Protein AF-A0A2E4NW30-F1 (afdb_monomer)

Structure (mmCIF, N/CA/C/O backbone):
data_AF-A0A2E4NW30-F1
#
_entry.id   AF-A0A2E4NW30-F1
#
loop_
_atom_site.group_PDB
_atom_site.id
_atom_site.type_symbol
_atom_site.label_atom_id
_atom_site.label_alt_id
_atom_site.label_comp_id
_atom_site.label_asym_id
_atom_site.label_entity_id
_atom_site.label_seq_id
_atom_site.pdbx_PDB_ins_code
_atom_site.Cartn_x
_atom_site.Cartn_y
_atom_site.Cartn_z
_atom_site.occupancy
_atom_site.B_iso_or_equiv
_atom_site.auth_seq_id
_atom_site.auth_comp_id
_atom_site.auth_asym_id
_atom_site.auth_atom_id
_atom_site.pdbx_PDB_model_num
ATOM 1 N N . MET A 1 1 ? 23.110 -6.538 -11.699 1.00 62.03 1 MET A N 1
ATOM 2 C CA . MET A 1 1 ? 21.877 -5.865 -11.235 1.00 62.03 1 MET A CA 1
ATOM 3 C C . MET A 1 1 ? 22.190 -4.386 -11.059 1.00 62.03 1 MET A C 1
ATOM 5 O O . MET A 1 1 ? 23.188 -4.101 -10.410 1.00 62.03 1 MET A O 1
ATOM 9 N N . SER A 1 2 ? 21.453 -3.460 -11.682 1.00 89.25 2 SER A N 1
ATOM 10 C CA . SER A 1 2 ? 21.745 -2.022 -11.538 1.00 89.25 2 SER A CA 1
ATOM 11 C C . SER A 1 2 ? 21.301 -1.514 -10.160 1.00 89.25 2 SER A C 1
ATOM 13 O O . SER A 1 2 ? 20.303 -1.986 -9.617 1.00 89.25 2 SER A O 1
ATOM 15 N N . THR A 1 3 ? 22.018 -0.542 -9.590 1.00 92.50 3 THR A N 1
ATOM 16 C CA . THR A 1 3 ? 21.690 0.060 -8.281 1.00 92.50 3 THR A CA 1
ATOM 17 C C . THR A 1 3 ? 20.258 0.597 -8.234 1.00 92.50 3 THR A C 1
ATOM 19 O O . THR A 1 3 ? 19.560 0.441 -7.237 1.00 92.50 3 THR A O 1
ATOM 22 N N . LEU A 1 4 ? 19.789 1.168 -9.345 1.00 92.56 4 LEU A N 1
ATOM 23 C CA . LEU A 1 4 ? 18.440 1.717 -9.475 1.00 92.56 4 LEU A CA 1
ATOM 24 C C . LEU A 1 4 ? 17.358 0.627 -9.385 1.00 92.56 4 LEU A C 1
ATOM 26 O O . LEU A 1 4 ? 16.327 0.836 -8.753 1.00 92.56 4 LEU A O 1
ATOM 30 N N . LEU A 1 5 ? 17.624 -0.559 -9.943 1.00 84.56 5 LEU A N 1
ATOM 31 C CA . LEU A 1 5 ? 16.720 -1.706 -9.850 1.00 84.56 5 LEU A CA 1
ATOM 32 C C . LEU A 1 5 ? 16.641 -2.253 -8.416 1.00 84.56 5 LEU A C 1
ATOM 34 O O . LEU A 1 5 ? 15.559 -2.609 -7.959 1.00 84.56 5 LEU A O 1
ATOM 38 N N . ILE A 1 6 ? 17.755 -2.250 -7.675 1.00 90.44 6 ILE A N 1
ATOM 39 C CA . ILE A 1 6 ? 17.770 -2.634 -6.252 1.00 90.44 6 ILE A CA 1
ATOM 40 C C . ILE A 1 6 ? 16.901 -1.674 -5.430 1.00 90.44 6 ILE A C 1
ATOM 42 O O . ILE A 1 6 ? 16.061 -2.121 -4.651 1.00 90.44 6 ILE A O 1
ATOM 46 N N . ILE A 1 7 ? 17.056 -0.362 -5.633 1.00 92.62 7 ILE A N 1
ATOM 47 C CA . ILE A 1 7 ? 16.261 0.656 -4.931 1.00 92.62 7 ILE A CA 1
ATOM 48 C C . ILE A 1 7 ? 14.770 0.511 -5.263 1.00 92.62 7 ILE A C 1
ATOM 50 O O . ILE A 1 7 ? 13.942 0.592 -4.359 1.00 92.62 7 ILE A O 1
ATOM 54 N N . ALA A 1 8 ? 14.421 0.246 -6.525 1.00 87.75 8 ALA A N 1
ATOM 55 C CA . ALA A 1 8 ? 13.032 0.039 -6.935 1.00 87.75 8 ALA A CA 1
ATOM 56 C C . ALA A 1 8 ? 12.397 -1.186 -6.254 1.00 87.75 8 ALA A C 1
ATOM 58 O O . ALA A 1 8 ? 11.271 -1.098 -5.763 1.00 87.75 8 ALA A O 1
ATOM 59 N N . ILE A 1 9 ? 13.127 -2.304 -6.162 1.00 87.56 9 ILE A N 1
ATOM 60 C CA . ILE A 1 9 ? 12.657 -3.512 -5.466 1.00 87.56 9 ILE A CA 1
ATOM 61 C C . ILE A 1 9 ? 12.446 -3.225 -3.976 1.00 87.56 9 ILE A C 1
ATOM 63 O O . ILE A 1 9 ? 11.380 -3.523 -3.439 1.00 87.56 9 ILE A O 1
ATOM 67 N N . LEU A 1 10 ? 13.430 -2.614 -3.310 1.00 91.75 10 LEU A N 1
ATOM 68 C CA . LEU A 1 10 ? 13.333 -2.295 -1.883 1.00 91.75 10 LEU A CA 1
ATOM 69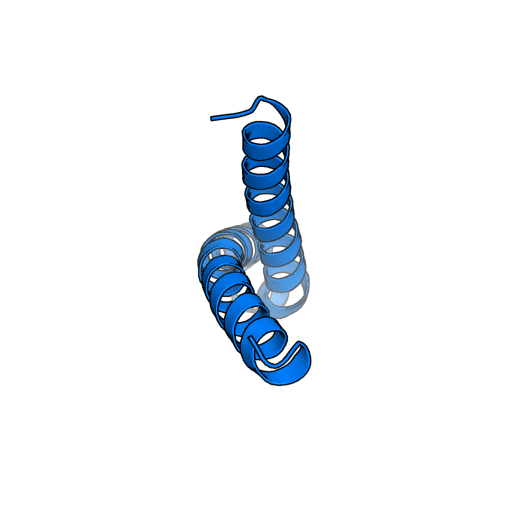 C C . LEU A 1 10 ? 12.197 -1.304 -1.592 1.00 91.75 10 LEU A C 1
ATOM 71 O O . LEU A 1 10 ? 11.443 -1.500 -0.640 1.00 91.75 10 LEU A O 1
ATOM 75 N N . GLY A 1 11 ? 12.037 -0.281 -2.434 1.00 91.69 11 GLY A N 1
ATOM 76 C CA . GLY A 1 11 ? 10.943 0.683 -2.336 1.00 91.69 11 GLY A CA 1
ATOM 77 C C . GLY A 1 11 ? 9.572 0.032 -2.521 1.00 91.69 11 GLY A C 1
ATOM 78 O O . GLY A 1 11 ? 8.659 0.306 -1.745 1.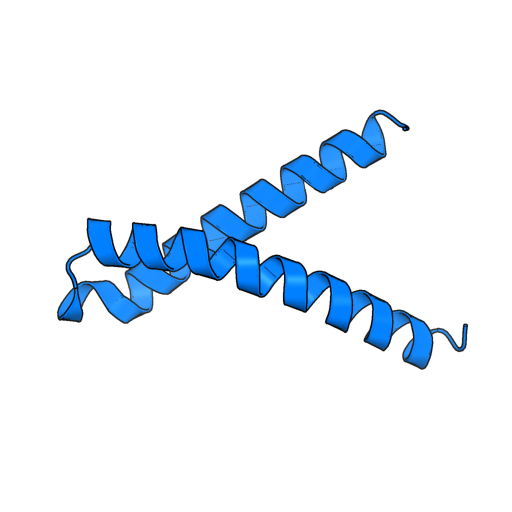00 91.69 11 GLY A O 1
ATOM 79 N N . GLY A 1 12 ? 9.440 -0.881 -3.487 1.00 89.56 12 GLY A N 1
ATOM 80 C CA . GLY A 1 12 ? 8.213 -1.646 -3.708 1.00 89.56 12 GLY A CA 1
ATOM 81 C C . GLY A 1 12 ? 7.851 -2.533 -2.516 1.00 89.56 12 GLY A C 1
ATOM 82 O O . GLY A 1 12 ? 6.714 -2.498 -2.052 1.00 89.56 12 GLY A O 1
ATOM 83 N N . ILE A 1 13 ? 8.823 -3.265 -1.963 1.00 90.25 13 ILE A N 1
ATOM 84 C CA . ILE A 1 13 ? 8.623 -4.097 -0.765 1.00 90.25 13 ILE A CA 1
ATOM 85 C C . ILE A 1 13 ? 8.174 -3.234 0.422 1.00 90.25 13 ILE A C 1
ATOM 87 O O . ILE A 1 13 ? 7.184 -3.560 1.079 1.00 90.25 13 ILE A O 1
ATOM 91 N N . ALA A 1 14 ? 8.856 -2.113 0.674 1.00 92.62 14 ALA A N 1
ATOM 92 C CA . ALA A 1 14 ? 8.511 -1.204 1.763 1.00 92.62 14 ALA A CA 1
ATOM 93 C C . ALA A 1 14 ? 7.102 -0.609 1.598 1.00 92.62 14 ALA A C 1
ATOM 95 O O . ALA A 1 14 ? 6.327 -0.592 2.555 1.00 92.62 14 ALA A O 1
ATOM 96 N N . ALA A 1 15 ? 6.740 -0.179 0.385 1.00 91.31 15 ALA A N 1
ATOM 97 C CA . ALA A 1 15 ? 5.407 0.340 0.084 1.00 91.31 15 ALA A CA 1
ATOM 98 C C . ALA A 1 15 ? 4.317 -0.728 0.276 1.00 91.31 15 ALA A C 1
ATOM 100 O O . ALA A 1 15 ? 3.267 -0.439 0.847 1.00 91.31 15 ALA A O 1
ATOM 101 N N . SER A 1 16 ? 4.585 -1.968 -0.141 1.00 92.69 16 SER A N 1
ATOM 102 C CA . SER A 1 16 ? 3.677 -3.109 0.016 1.00 92.69 16 SER A CA 1
ATOM 103 C C . SER A 1 16 ? 3.405 -3.434 1.485 1.00 92.69 16 SER A C 1
ATOM 105 O O . SER A 1 16 ? 2.256 -3.637 1.879 1.00 92.69 16 SER A O 1
ATOM 107 N N . LEU A 1 17 ? 4.459 -3.446 2.305 1.00 92.50 17 LEU A N 1
ATOM 108 C CA . LEU A 1 17 ? 4.366 -3.684 3.745 1.00 92.50 17 LEU A CA 1
ATOM 109 C C . LEU A 1 17 ? 3.619 -2.548 4.448 1.00 92.50 17 LEU A C 1
ATOM 111 O O . LEU A 1 17 ? 2.708 -2.807 5.230 1.00 92.50 17 LEU A O 1
ATOM 115 N N . ALA A 1 18 ? 3.968 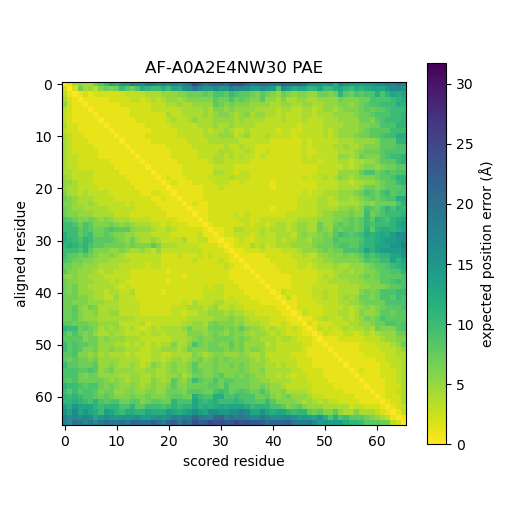-1.295 4.149 1.00 93.56 18 ALA A N 1
ATOM 116 C CA . ALA A 1 18 ? 3.343 -0.131 4.767 1.00 93.56 18 ALA A CA 1
ATOM 117 C C . ALA A 1 18 ? 1.860 -0.003 4.383 1.00 93.56 18 ALA A C 1
ATOM 119 O O . ALA A 1 18 ? 1.012 0.182 5.255 1.00 93.56 18 ALA A O 1
ATOM 120 N N . GLY A 1 19 ? 1.529 -0.154 3.097 1.00 92.69 19 GLY A N 1
ATOM 121 C CA . GLY A 1 19 ? 0.148 -0.115 2.611 1.00 92.69 19 GLY A CA 1
ATOM 122 C C . GLY A 1 19 ? -0.694 -1.274 3.149 1.00 92.69 19 GLY A C 1
ATOM 123 O O . GLY A 1 19 ? -1.833 -1.073 3.579 1.00 92.69 19 GLY A O 1
ATOM 124 N N . GLY A 1 20 ? -0.119 -2.476 3.206 1.00 92.88 20 GLY A N 1
ATOM 125 C CA . GLY A 1 20 ? -0.745 -3.634 3.838 1.00 92.88 20 GLY A CA 1
ATOM 126 C C . GLY A 1 20 ? -1.023 -3.420 5.321 1.00 92.88 20 GLY A C 1
ATOM 127 O O . GLY A 1 20 ? -2.146 -3.615 5.776 1.00 92.88 20 GLY A O 1
ATOM 128 N N . ALA A 1 21 ? -0.025 -2.976 6.083 1.00 93.56 21 ALA A N 1
ATOM 129 C CA . ALA A 1 21 ? -0.172 -2.759 7.519 1.00 93.56 21 ALA A CA 1
ATOM 130 C C . ALA A 1 21 ? -1.206 -1.672 7.826 1.00 93.56 21 ALA A C 1
ATOM 132 O O . ALA A 1 21 ? -2.042 -1.839 8.713 1.00 93.56 21 ALA A O 1
ATOM 133 N N . MET A 1 22 ? -1.193 -0.584 7.055 1.00 95.38 22 MET A N 1
ATOM 134 C CA . MET A 1 22 ? -2.134 0.518 7.222 1.00 95.38 22 MET A CA 1
ATOM 135 C C . MET A 1 22 ? -3.567 0.093 6.879 1.00 95.38 22 MET A C 1
ATOM 137 O O . MET A 1 22 ? -4.484 0.368 7.649 1.00 95.38 22 MET A O 1
ATOM 141 N N . SER A 1 23 ? -3.768 -0.635 5.776 1.00 92.62 23 SER A N 1
ATOM 142 C CA . SER A 1 23 ? -5.095 -1.154 5.409 1.00 92.62 23 SER A CA 1
ATOM 143 C C . SER A 1 23 ? -5.603 -2.211 6.395 1.00 92.62 23 SER A C 1
ATOM 145 O O . SER A 1 23 ? -6.757 -2.142 6.814 1.00 92.62 23 SER A O 1
ATOM 147 N N . GLY A 1 24 ? -4.745 -3.132 6.842 1.00 91.25 24 GLY A N 1
ATOM 148 C CA . GLY A 1 24 ? -5.092 -4.115 7.870 1.00 91.25 24 GLY A CA 1
ATOM 149 C C . GLY A 1 24 ? -5.456 -3.468 9.202 1.00 91.25 24 GLY A C 1
ATOM 150 O O . GLY A 1 24 ? -6.437 -3.872 9.821 1.00 91.25 24 GLY A O 1
ATOM 151 N N . TRP A 1 25 ? -4.748 -2.412 9.609 1.00 94.62 25 TRP A N 1
ATOM 152 C CA . TRP A 1 25 ? -5.107 -1.629 10.790 1.00 94.62 25 TRP A CA 1
ATOM 153 C C . TRP A 1 25 ? -6.472 -0.948 10.637 1.00 94.62 25 TRP A C 1
ATOM 155 O O . TRP A 1 25 ? -7.317 -1.074 11.519 1.00 94.62 25 TRP A O 1
ATOM 165 N N . ILE A 1 26 ? -6.723 -0.279 9.508 1.00 94.25 26 ILE A N 1
ATOM 166 C CA . ILE A 1 26 ? -7.992 0.424 9.258 1.00 94.25 26 ILE A CA 1
ATOM 167 C C . ILE A 1 26 ? -9.184 -0.546 9.277 1.00 94.25 26 ILE A C 1
ATOM 169 O O . ILE A 1 26 ? -10.228 -0.211 9.831 1.00 94.25 26 ILE A O 1
ATOM 173 N N . ILE A 1 27 ? -9.032 -1.738 8.694 1.00 93.81 27 ILE A N 1
ATOM 174 C CA . ILE A 1 27 ? -10.134 -2.697 8.509 1.00 93.81 27 ILE A CA 1
ATOM 175 C C . ILE A 1 27 ? -10.306 -3.618 9.727 1.00 93.81 27 ILE A C 1
ATOM 177 O O . ILE A 1 27 ? -11.427 -3.926 10.122 1.00 93.81 27 ILE A O 1
ATOM 181 N N . GLY A 1 28 ? -9.204 -4.093 10.312 1.00 89.44 28 GLY A N 1
ATOM 182 C CA . GLY A 1 28 ? -9.209 -5.198 11.273 1.00 89.44 28 GLY A CA 1
ATOM 183 C C . GLY A 1 28 ? -9.040 -4.803 12.739 1.00 89.44 28 GLY A C 1
ATOM 184 O O . GLY A 1 28 ? -9.194 -5.673 13.601 1.00 89.44 28 GLY A O 1
ATOM 185 N N . LYS A 1 29 ? -8.725 -3.534 13.055 1.00 91.69 29 LYS A N 1
ATOM 186 C CA . LYS A 1 29 ? -8.390 -3.124 14.435 1.00 91.69 29 LYS A CA 1
ATOM 187 C C . LYS A 1 29 ? -9.483 -3.448 15.455 1.00 91.69 29 LYS A C 1
ATOM 189 O O . LYS A 1 29 ? -9.151 -3.805 16.580 1.00 91.69 29 LYS A O 1
ATOM 194 N N . ASP A 1 30 ? -10.752 -3.359 15.062 1.00 92.44 30 ASP A N 1
ATOM 195 C CA . ASP A 1 30 ? -11.887 -3.525 15.978 1.00 92.44 30 ASP A CA 1
ATOM 196 C C . ASP A 1 30 ? -12.204 -5.003 16.260 1.00 92.44 30 ASP A C 1
ATOM 198 O O . ASP A 1 30 ? -12.823 -5.316 17.272 1.00 92.44 30 ASP A O 1
ATOM 202 N N . ALA A 1 31 ? -11.744 -5.921 15.401 1.00 94.12 31 ALA A N 1
ATOM 203 C CA . ALA A 1 31 ? -11.967 -7.360 15.547 1.00 94.12 31 ALA A CA 1
ATOM 204 C C . ALA A 1 31 ? -10.769 -8.100 16.166 1.00 94.12 31 ALA A C 1
ATOM 206 O O . ALA A 1 31 ? -10.951 -9.057 16.914 1.00 94.12 31 ALA A O 1
ATOM 207 N N . LEU A 1 32 ? -9.545 -7.682 15.833 1.00 87.25 32 LEU A N 1
ATOM 208 C CA . LEU A 1 32 ? -8.306 -8.401 16.169 1.00 87.25 32 LEU A CA 1
ATOM 209 C C . LEU A 1 32 ? -7.410 -7.634 17.153 1.00 87.25 32 LEU A C 1
ATOM 211 O O . LEU A 1 32 ? -6.444 -8.195 17.666 1.00 87.25 32 LEU A O 1
ATOM 215 N N . GLY A 1 33 ? -7.706 -6.357 17.406 1.00 93.25 33 GLY A N 1
ATOM 216 C CA . GLY A 1 33 ? -6.792 -5.427 18.061 1.00 93.25 33 GLY A CA 1
ATOM 217 C C . GLY A 1 33 ? -5.828 -4.773 17.065 1.00 93.25 33 GLY A C 1
ATOM 218 O O . GLY A 1 33 ? -5.465 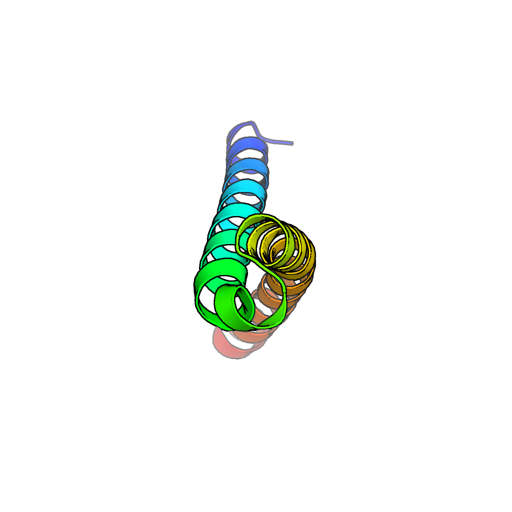-5.347 16.038 1.00 93.25 33 GLY A O 1
ATOM 219 N N . ALA A 1 34 ? -5.413 -3.540 17.366 1.00 90.62 34 ALA A N 1
ATOM 220 C CA . ALA A 1 34 ? -4.657 -2.689 16.445 1.00 90.62 34 ALA A CA 1
ATOM 221 C C . ALA A 1 34 ? -3.322 -3.303 15.979 1.00 90.62 34 ALA A C 1
ATOM 223 O O . ALA A 1 34 ? -3.047 -3.328 14.781 1.00 90.62 34 ALA A O 1
ATOM 224 N N . GLU A 1 35 ? -2.508 -3.814 16.905 1.00 91.75 35 GLU A N 1
ATOM 225 C CA . GLU A 1 35 ? -1.176 -4.360 16.599 1.00 91.75 35 GLU A CA 1
ATOM 226 C C . GLU A 1 35 ? -1.254 -5.655 15.785 1.00 91.75 35 GLU A C 1
ATOM 228 O O . GLU A 1 35 ? -0.520 -5.829 14.808 1.00 91.75 35 GLU A O 1
ATOM 233 N N . MET A 1 36 ? -2.188 -6.544 16.138 1.00 91.69 36 MET A N 1
ATOM 234 C CA . MET A 1 36 ? -2.400 -7.793 15.410 1.00 91.69 36 MET A CA 1
ATOM 235 C C . MET A 1 36 ? -2.958 -7.522 14.010 1.00 91.69 36 MET A C 1
ATOM 237 O O . MET A 1 36 ? -2.477 -8.089 13.031 1.00 91.69 36 MET A O 1
ATOM 241 N N . ALA A 1 37 ? -3.922 -6.606 13.887 1.00 93.50 37 ALA A N 1
ATOM 242 C CA . ALA A 1 37 ? -4.505 -6.224 12.606 1.00 93.50 37 ALA A CA 1
ATOM 243 C C . ALA A 1 37 ? -3.474 -5.585 11.658 1.00 93.50 37 ALA A C 1
ATOM 245 O O . ALA A 1 37 ? -3.431 -5.926 10.475 1.00 93.50 37 ALA A O 1
ATOM 246 N N . ALA A 1 38 ? -2.599 -4.718 12.177 1.00 92.31 38 ALA A N 1
ATOM 247 C CA . ALA A 1 38 ? -1.506 -4.130 11.405 1.00 92.31 38 ALA A CA 1
ATOM 248 C C . ALA A 1 38 ? -0.468 -5.182 10.981 1.00 92.31 38 ALA A C 1
ATOM 250 O O . ALA A 1 38 ? -0.026 -5.187 9.833 1.00 92.31 38 ALA A O 1
ATOM 251 N N . SER A 1 39 ? -0.114 -6.109 11.877 1.00 92.38 39 SER A N 1
ATOM 252 C CA . SER A 1 39 ? 0.851 -7.180 11.584 1.00 92.38 39 SER A CA 1
ATOM 253 C C . SER A 1 39 ? 0.331 -8.123 10.497 1.00 92.38 39 SER A C 1
ATOM 255 O O . SER A 1 39 ? 1.037 -8.423 9.533 1.00 92.38 39 SER A O 1
ATOM 257 N N . MET A 1 40 ? -0.937 -8.525 10.603 1.00 93.31 40 MET A N 1
ATOM 258 C CA . MET A 1 40 ? -1.603 -9.343 9.589 1.00 93.31 40 MET A CA 1
ATOM 259 C C . MET A 1 40 ? -1.727 -8.585 8.266 1.00 93.31 40 MET A C 1
ATOM 261 O O . MET A 1 40 ? -1.404 -9.130 7.213 1.00 93.31 40 MET A O 1
ATOM 265 N N . GLY A 1 41 ? -2.113 -7.310 8.319 1.00 91.69 41 GLY A N 1
ATOM 266 C CA . GLY A 1 41 ? -2.163 -6.434 7.154 1.00 91.69 41 GLY A CA 1
ATOM 267 C C . GLY A 1 41 ? -0.826 -6.326 6.431 1.00 91.69 41 GLY A C 1
ATOM 268 O O . GLY A 1 41 ? -0.785 -6.449 5.213 1.00 91.69 41 GLY A O 1
ATOM 269 N N . GLY A 1 42 ? 0.277 -6.134 7.155 1.00 91.62 42 GLY A N 1
ATOM 270 C CA . GLY A 1 42 ? 1.613 -6.030 6.564 1.00 91.62 42 GLY A CA 1
ATOM 271 C C . GLY A 1 42 ? 2.030 -7.311 5.843 1.00 91.62 42 GLY A C 1
ATOM 272 O O . GLY A 1 42 ? 2.473 -7.259 4.695 1.00 91.62 42 GLY A O 1
ATOM 273 N N . LEU A 1 43 ? 1.815 -8.468 6.477 1.00 89.56 43 LEU A N 1
ATOM 274 C CA . LEU A 1 43 ? 2.107 -9.777 5.884 1.00 89.56 43 LEU A CA 1
ATOM 275 C C . LEU A 1 43 ? 1.281 -10.031 4.616 1.00 89.56 43 LEU A C 1
ATOM 277 O O . LEU A 1 43 ? 1.842 -10.377 3.574 1.00 89.56 43 LEU A O 1
ATOM 281 N N . TYR A 1 44 ? -0.035 -9.806 4.669 1.00 88.50 44 TYR A N 1
ATOM 282 C CA . TYR A 1 44 ? -0.894 -9.941 3.488 1.00 88.50 44 TYR A CA 1
ATOM 283 C C . TYR A 1 44 ? -0.639 -8.854 2.446 1.00 88.50 44 TYR A C 1
ATOM 285 O O . TYR A 1 44 ? -0.820 -9.101 1.258 1.00 88.50 44 TYR A O 1
ATOM 293 N N . GLY A 1 45 ? -0.157 -7.686 2.862 1.00 88.38 45 GLY A N 1
ATOM 294 C CA . GLY A 1 45 ? 0.303 -6.620 1.986 1.00 88.38 45 GLY A CA 1
ATOM 295 C C . GLY A 1 45 ? 1.435 -7.069 1.087 1.00 88.38 45 GLY A C 1
ATOM 296 O O . GLY A 1 45 ? 1.396 -6.784 -0.102 1.00 88.38 45 GLY A O 1
ATOM 297 N N . LEU A 1 46 ? 2.412 -7.812 1.611 1.00 86.81 46 LEU A N 1
ATOM 298 C CA . LEU A 1 46 ? 3.507 -8.368 0.811 1.00 86.81 46 LEU A CA 1
ATOM 299 C C . LEU A 1 46 ? 2.998 -9.381 -0.229 1.00 86.81 46 LEU A C 1
ATOM 301 O O . LEU A 1 46 ? 3.389 -9.328 -1.395 1.00 86.81 46 LEU A O 1
ATOM 305 N N . VAL A 1 47 ? 2.093 -10.276 0.180 1.00 87.62 47 VAL A N 1
ATOM 306 C CA . VAL A 1 47 ? 1.483 -11.277 -0.714 1.00 87.62 47 VAL A CA 1
ATOM 307 C C . VAL A 1 47 ? 0.636 -10.598 -1.797 1.00 87.62 47 VAL A C 1
ATOM 309 O O . VAL A 1 47 ? 0.767 -10.907 -2.982 1.00 87.62 47 VAL A O 1
ATOM 312 N N . GLY A 1 48 ? -0.192 -9.629 -1.405 1.00 87.62 48 GLY A N 1
ATOM 313 C CA . GLY A 1 48 ? -1.022 -8.838 -2.309 1.00 87.62 48 GLY A CA 1
ATOM 314 C C . GLY A 1 48 ? -0.197 -7.980 -3.267 1.00 87.62 48 GLY A C 1
ATOM 315 O O . GLY A 1 48 ? -0.534 -7.889 -4.444 1.00 87.62 48 GLY A O 1
ATOM 316 N N . GLY A 1 49 ? 0.921 -7.412 -2.811 1.00 85.50 49 GLY A N 1
ATOM 317 C CA . GLY A 1 49 ? 1.840 -6.659 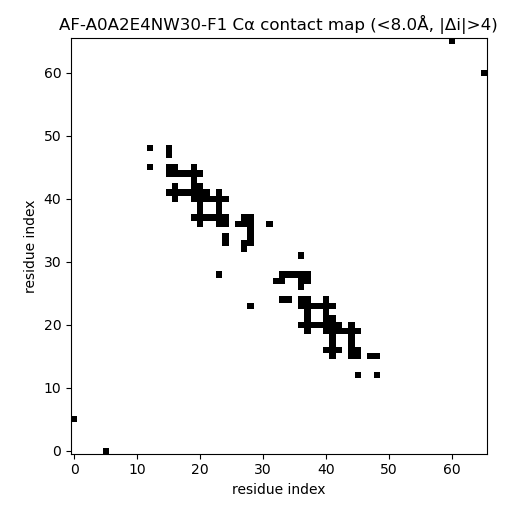-3.662 1.00 85.50 49 GLY A CA 1
ATOM 318 C C . GLY A 1 49 ? 2.525 -7.524 -4.711 1.00 85.50 49 GLY A C 1
ATOM 319 O O . GLY A 1 49 ? 2.621 -7.114 -5.865 1.00 85.50 49 GLY A O 1
ATOM 320 N N . ALA A 1 50 ? 2.931 -8.747 -4.361 1.00 85.06 50 ALA A N 1
ATOM 321 C CA . ALA A 1 50 ? 3.460 -9.695 -5.342 1.00 85.06 50 ALA A CA 1
ATOM 322 C C . ALA A 1 50 ? 2.414 -10.031 -6.421 1.00 85.06 50 ALA A C 1
ATOM 324 O O . ALA A 1 50 ? 2.722 -10.002 -7.614 1.00 85.06 50 ALA A O 1
ATOM 325 N N . ALA A 1 51 ? 1.160 -10.272 -6.020 1.00 86.12 51 ALA A N 1
ATOM 326 C CA . ALA A 1 51 ? 0.063 -10.472 -6.964 1.00 86.12 51 ALA A CA 1
ATOM 327 C C . ALA A 1 51 ? -0.181 -9.227 -7.838 1.00 86.12 51 ALA A C 1
ATOM 329 O O . ALA A 1 51 ? -0.362 -9.354 -9.047 1.00 86.12 51 ALA A O 1
ATOM 330 N N . ALA A 1 52 ? -0.114 -8.024 -7.261 1.00 86.44 52 ALA A N 1
ATOM 331 C CA . ALA A 1 52 ? -0.265 -6.768 -7.993 1.00 86.44 52 ALA A CA 1
ATOM 332 C C . ALA A 1 52 ? 0.841 -6.559 -9.040 1.00 86.44 52 ALA A C 1
ATOM 334 O O . ALA A 1 52 ? 0.551 -6.073 -10.130 1.00 86.44 52 ALA A O 1
ATOM 335 N N . VAL A 1 53 ? 2.083 -6.969 -8.757 1.00 88.25 53 VAL A N 1
ATOM 336 C CA . VAL A 1 53 ? 3.176 -6.946 -9.745 1.00 88.25 53 VAL A CA 1
ATOM 337 C C . VAL A 1 53 ? 2.870 -7.882 -10.913 1.00 88.25 53 VAL A C 1
ATOM 339 O O . VAL A 1 53 ? 2.993 -7.469 -12.063 1.00 88.25 53 VAL A O 1
ATOM 342 N N . ILE A 1 54 ? 2.428 -9.115 -10.642 1.00 88.38 54 ILE A N 1
ATOM 343 C CA . ILE A 1 54 ? 2.076 -10.085 -11.693 1.00 88.38 54 ILE A CA 1
ATOM 344 C C . ILE A 1 54 ? 0.930 -9.546 -12.556 1.00 88.38 54 ILE A C 1
ATOM 346 O O . ILE A 1 54 ? 1.037 -9.532 -13.781 1.00 88.38 54 ILE A O 1
ATOM 350 N N . ILE A 1 55 ? -0.143 -9.065 -11.923 1.00 89.38 55 ILE A N 1
ATOM 351 C CA . ILE A 1 55 ? -1.305 -8.498 -12.618 1.00 89.38 55 ILE A CA 1
ATOM 352 C C . ILE A 1 55 ? -0.899 -7.259 -13.420 1.00 89.38 55 ILE A C 1
ATOM 354 O O . ILE A 1 55 ? -1.321 -7.111 -14.562 1.00 89.38 55 ILE A O 1
ATOM 358 N N . GLY A 1 56 ? -0.063 -6.387 -12.854 1.00 87.94 56 GLY A N 1
ATOM 359 C CA . GLY A 1 56 ? 0.433 -5.187 -13.522 1.00 87.94 56 GLY A CA 1
ATOM 360 C C . GLY A 1 56 ? 1.265 -5.512 -14.760 1.00 87.94 56 GLY A C 1
ATOM 361 O O . GLY A 1 56 ? 1.048 -4.909 -15.807 1.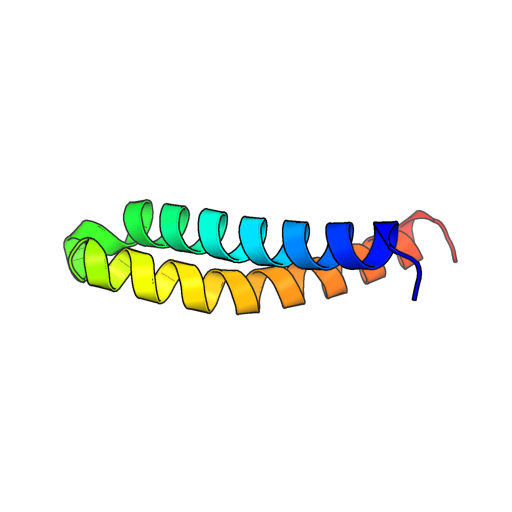00 87.94 56 GLY A O 1
ATOM 362 N N . ILE A 1 57 ? 2.157 -6.504 -14.673 1.00 88.81 57 ILE A N 1
ATOM 363 C CA . ILE A 1 57 ? 2.913 -7.001 -15.832 1.00 88.81 57 ILE A CA 1
ATOM 364 C C . ILE A 1 57 ? 1.946 -7.544 -16.882 1.00 88.81 57 ILE A C 1
ATOM 366 O O . ILE A 1 57 ? 2.023 -7.137 -18.034 1.00 88.81 57 ILE A O 1
ATOM 370 N N . PHE A 1 58 ? 0.999 -8.395 -16.486 1.00 91.38 58 PHE A N 1
ATOM 371 C CA . PHE A 1 58 ? 0.035 -8.992 -17.411 1.00 91.38 58 PHE A CA 1
ATOM 372 C C . PHE A 1 58 ? -0.826 -7.934 -18.117 1.00 91.38 58 PHE A C 1
ATOM 374 O O . PHE A 1 58 ? -1.012 -7.981 -19.331 1.00 91.38 58 PHE A O 1
ATOM 381 N N . ALA A 1 59 ? -1.305 -6.936 -17.372 1.00 91.31 59 ALA A N 1
ATOM 382 C CA . ALA A 1 59 ? -2.057 -5.816 -17.921 1.00 91.31 59 ALA A CA 1
ATOM 383 C C . ALA A 1 59 ? -1.205 -4.986 -18.889 1.00 91.31 59 ALA A C 1
ATOM 385 O O . ALA A 1 59 ? -1.687 -4.635 -19.961 1.00 91.31 59 ALA A O 1
ATOM 386 N N . LEU A 1 60 ? 0.057 -4.703 -18.547 1.00 90.62 60 LEU A N 1
ATOM 387 C CA . LEU A 1 60 ? 0.977 -3.978 -19.424 1.00 90.62 60 LEU A CA 1
ATOM 388 C C . LEU A 1 60 ? 1.284 -4.755 -20.705 1.00 90.62 60 LEU A C 1
ATOM 390 O O . LEU A 1 60 ? 1.281 -4.146 -21.765 1.00 90.62 60 LEU A O 1
ATOM 394 N N . THR A 1 61 ? 1.491 -6.069 -20.634 1.00 90.31 61 THR A N 1
ATOM 395 C CA . THR A 1 61 ? 1.668 -6.951 -21.801 1.00 90.31 61 THR A CA 1
ATOM 396 C C . THR A 1 61 ? 0.470 -6.838 -22.749 1.00 90.31 61 THR A C 1
ATOM 398 O O . THR A 1 61 ? 0.629 -6.503 -23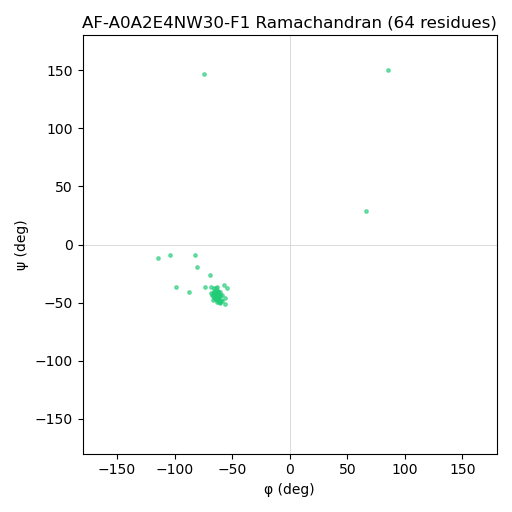.921 1.00 90.31 61 THR A O 1
ATOM 401 N N . ILE A 1 62 ? -0.754 -6.978 -22.225 1.00 91.19 62 ILE A N 1
ATOM 402 C CA . ILE A 1 62 ? -1.981 -6.860 -23.030 1.00 91.19 62 ILE A CA 1
ATOM 403 C C . ILE A 1 62 ? -2.153 -5.444 -23.605 1.00 91.19 62 ILE A C 1
ATOM 405 O O . ILE A 1 62 ? -2.474 -5.293 -24.781 1.00 91.19 62 ILE A O 1
ATOM 409 N N . LEU A 1 63 ? -1.968 -4.403 -22.786 1.00 91.19 63 LEU A N 1
ATOM 410 C CA . LEU A 1 63 ? -2.222 -3.008 -23.169 1.00 91.19 63 LEU A CA 1
ATOM 411 C C . LEU A 1 63 ? -1.157 -2.444 -24.114 1.00 91.19 63 LEU A C 1
ATOM 413 O O . LEU A 1 63 ? -1.484 -1.659 -25.001 1.00 91.19 63 LEU A O 1
ATOM 417 N N . ALA A 1 64 ? 0.107 -2.818 -23.921 1.00 85.38 64 ALA A N 1
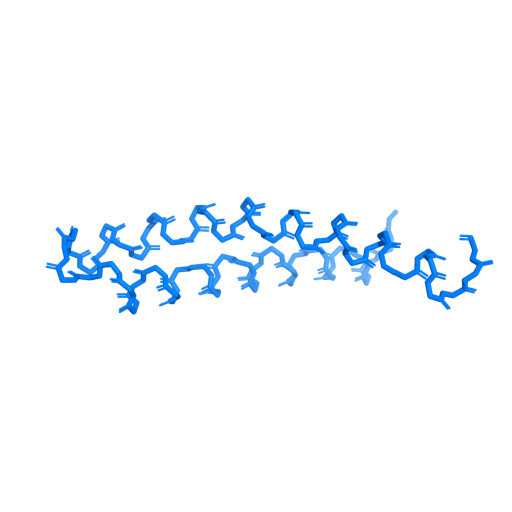ATOM 418 C CA . ALA A 1 64 ? 1.215 -2.389 -24.770 1.00 85.38 64 ALA A CA 1
ATOM 419 C C . ALA A 1 64 ? 1.337 -3.227 -26.054 1.00 85.38 64 ALA A C 1
ATOM 421 O O . ALA A 1 64 ? 2.107 -2.853 -26.936 1.00 85.38 64 ALA A O 1
ATOM 422 N N . GLY A 1 65 ? 0.580 -4.326 -26.173 1.00 69.31 65 GLY A N 1
ATOM 423 C CA . GLY A 1 65 ? 0.594 -5.204 -27.344 1.00 69.31 65 GLY A CA 1
ATOM 424 C C . GLY A 1 65 ? 1.925 -5.935 -27.545 1.00 69.31 65 GLY A C 1
ATOM 425 O O . GLY A 1 65 ? 2.294 -6.207 -2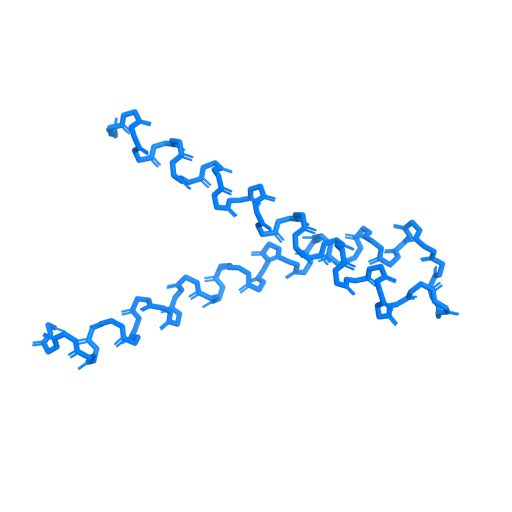8.687 1.00 69.31 65 GLY A O 1
ATOM 426 N N . VAL A 1 66 ? 2.648 -6.198 -26.451 1.00 59.62 66 VAL A N 1
ATOM 427 C CA . VAL A 1 66 ? 3.913 -6.955 -26.422 1.00 59.62 66 VAL A CA 1
ATOM 428 C C . VAL A 1 66 ? 3.638 -8.375 -25.963 1.00 59.62 66 VAL A C 1
ATOM 430 O O . VAL A 1 66 ? 2.819 -8.519 -25.034 1.00 59.62 66 VAL A O 1
#

Mean predicted aligned error: 4.98 Å

Solvent-accessible surface area (backbone atoms only — not comparable to full-atom values): 3352 Å² total; per-residue (Å²): 134,59,70,68,57,53,51,50,51,53,50,49,53,53,49,22,29,52,52,15,17,53,50,20,28,74,73,30,25,91,82,61,38,53,69,54,14,21,54,52,14,20,57,51,14,45,56,51,41,54,51,48,52,54,51,48,51,53,50,46,32,67,74,71,72,99

Nearest PDB structures (foldseek):
  7aqq-assembly1_f  TM=6.658E-01  e=4.659E+00  Arabidopsis thaliana

Radius of gyration: 14.81 Å; Cα contacts (8 Å, |Δi|>4): 61; chains: 1; bounding box: 34×13×45 Å

pLDDT: mean 89.36, std 6.22, range [59.62, 95.38]

Secondary structure (DSSP, 8-state):
--HHHHHHHHHHHHHHHHHHHHHHHHHHHHHH-HHHHHHHHHHHHHHHHHHHHHHHHHHHHHHHT-

Foldseek 3Di:
DDPVVVVVVVVLLVCLLQQQLVVQQVPCCVPQNNVRSSVRRSVVSNVVSVVVVVVVVVVCCVVVVD

Sequence (66 aa):
MSTLLIIAILGGIAASLAGGAMSGWIIGKDALGAEMAASMGGLYGLVGGAAAVIIGIFALTILAGV